Protein AF-A0A351K5N2-F1 (afdb_monomer_lite)

Sequence (128 aa):
MTVRYDHTVANPGDISELVIRPALEYVIEFVRQGRVSDPGFRYPAHLRQLLARPRLLKSDLRRVRKAVDGDEEFRALMASSMPEDVDLIVRWWITRPEGWEDLILAETEERARQTEDAHAAADVVREQ

Radius of gyration: 17.48 Å; chains: 1; bounding box: 54×28×51 Å

Foldseek 3Di:
DDPPPPPPVVDPPPDQLVLLVLLLVVLLVVVLVQCVVPVPDDAQPLCVVVNPPPDDDSVRSVSSCVRLVPDLVSLVVCQVPDDPPPDLSNNCNSVVDVPSVVVSVVVSVVVVVVVVVVVVVVVVVVVD

pLDDT: mean 85.87, std 16.53, range [35.0, 97.69]

Secondary structure (DSSP, 8-state):
----------STT-S-TTTTHHHHHHHHHHHHHHHHH-TT----GGGTTTTT-SS--HHHHHHHHHHHHT-HHHHHHHHHH--TTS-HHHHHHHH--TTHHHHHHHHHHHHHHHHHHHHHHHHHHH--

Structure (mmCIF, N/CA/C/O backbone):
data_AF-A0A351K5N2-F1
#
_entry.id   AF-A0A351K5N2-F1
#
loop_
_atom_site.group_PDB
_atom_site.id
_atom_site.type_symbol
_atom_site.label_atom_id
_atom_site.label_alt_id
_atom_site.label_comp_id
_atom_site.label_asym_id
_atom_site.label_entity_id
_atom_site.label_seq_id
_atom_site.pdbx_PDB_ins_code
_atom_site.Cartn_x
_atom_site.Cartn_y
_atom_site.Cartn_z
_atom_site.occupancy
_atom_site.B_iso_or_equiv
_atom_site.auth_seq_id
_atom_site.auth_comp_id
_atom_site.auth_asym_id
_atom_site.auth_atom_id
_atom_site.pdbx_PDB_model_num
ATOM 1 N N . MET A 1 1 ? 17.277 -8.835 -32.589 1.00 35.03 1 MET A N 1
ATOM 2 C CA . MET A 1 1 ? 16.054 -9.652 -32.460 1.00 35.03 1 MET A CA 1
ATOM 3 C C . MET A 1 1 ? 15.398 -9.223 -31.161 1.00 35.03 1 MET A C 1
ATOM 5 O O . MET A 1 1 ? 15.860 -9.598 -30.096 1.00 35.03 1 MET A O 1
ATOM 9 N N . THR A 1 2 ? 14.471 -8.273 -31.251 1.00 35.00 2 THR A N 1
ATOM 10 C CA . THR A 1 2 ? 13.911 -7.553 -30.101 1.00 35.00 2 THR A CA 1
ATOM 11 C C . THR A 1 2 ? 12.861 -8.436 -29.439 1.00 35.00 2 THR A C 1
ATOM 13 O O . THR A 1 2 ? 11.844 -8.741 -30.062 1.00 35.00 2 THR A O 1
ATOM 16 N N . VAL A 1 3 ? 13.121 -8.887 -28.212 1.00 41.22 3 VAL A N 1
ATOM 17 C CA . VAL A 1 3 ? 12.130 -9.604 -27.404 1.00 41.22 3 VAL A CA 1
ATOM 18 C C . VAL A 1 3 ? 11.062 -8.586 -27.015 1.00 41.22 3 VAL A C 1
ATOM 20 O O . VAL A 1 3 ? 11.275 -7.748 -26.146 1.00 41.22 3 VAL A O 1
ATOM 23 N N . ARG A 1 4 ? 9.930 -8.604 -27.723 1.00 38.97 4 ARG A N 1
ATOM 24 C CA . ARG A 1 4 ? 8.708 -7.951 -27.258 1.00 38.97 4 ARG A CA 1
ATOM 25 C C . ARG A 1 4 ? 8.168 -8.811 -26.125 1.00 38.97 4 ARG A C 1
ATOM 27 O O . ARG A 1 4 ? 7.585 -9.858 -26.390 1.00 38.97 4 ARG A O 1
ATOM 34 N N . TYR A 1 5 ? 8.404 -8.396 -24.888 1.00 45.81 5 TYR A N 1
ATOM 35 C CA . TYR A 1 5 ? 7.583 -8.879 -23.794 1.00 45.81 5 TYR A CA 1
ATOM 36 C C . TYR A 1 5 ? 6.197 -8.264 -23.976 1.00 45.81 5 TYR A C 1
ATOM 38 O O . TYR A 1 5 ? 6.010 -7.059 -23.825 1.00 45.81 5 TYR A O 1
ATOM 46 N N . ASP A 1 6 ? 5.250 -9.098 -24.391 1.00 40.91 6 ASP A N 1
ATOM 47 C CA . ASP A 1 6 ? 3.823 -8.815 -24.307 1.00 40.91 6 ASP A CA 1
ATOM 48 C C . ASP A 1 6 ? 3.445 -8.838 -22.816 1.00 40.91 6 ASP A C 1
ATOM 50 O O . ASP A 1 6 ? 2.922 -9.821 -22.303 1.00 40.91 6 ASP A O 1
ATOM 54 N N . HIS A 1 7 ? 3.824 -7.797 -22.070 1.00 48.09 7 HIS A N 1
ATOM 55 C CA . HIS A 1 7 ? 3.379 -7.603 -20.689 1.00 48.09 7 HIS A CA 1
ATOM 56 C C . HIS A 1 7 ? 2.023 -6.903 -20.684 1.00 48.09 7 HIS A C 1
ATOM 58 O O . HIS A 1 7 ? 1.818 -5.918 -19.990 1.00 48.09 7 HIS A O 1
ATOM 64 N N . THR A 1 8 ? 1.053 -7.419 -21.441 1.00 46.38 8 THR A N 1
ATOM 65 C CA . THR A 1 8 ? -0.331 -7.061 -21.141 1.00 46.38 8 THR A CA 1
ATOM 66 C C . THR A 1 8 ? -0.671 -7.757 -19.828 1.00 46.38 8 THR A C 1
ATOM 68 O O . THR A 1 8 ? -1.055 -8.928 -19.822 1.00 46.38 8 THR A O 1
ATOM 71 N N . VAL A 1 9 ? -0.473 -7.077 -18.696 1.00 48.84 9 VAL A N 1
ATOM 72 C CA . VAL A 1 9 ? -0.939 -7.560 -17.394 1.00 48.84 9 VAL A CA 1
ATOM 73 C C . VAL A 1 9 ? -2.466 -7.515 -17.438 1.00 48.84 9 VAL A C 1
ATOM 75 O O . VAL A 1 9 ? -3.103 -6.522 -17.109 1.00 48.84 9 VAL A O 1
ATOM 78 N N . ALA A 1 10 ? -3.066 -8.587 -17.954 1.00 44.84 10 ALA A N 1
ATOM 79 C CA . ALA A 1 10 ? -4.488 -8.669 -18.277 1.00 44.84 10 ALA A CA 1
ATOM 80 C C . ALA A 1 10 ? -5.395 -8.623 -17.032 1.00 44.84 10 ALA A C 1
ATOM 82 O O . ALA A 1 10 ? -6.620 -8.578 -17.159 1.00 44.84 10 ALA A O 1
ATOM 83 N N . ASN A 1 11 ? -4.814 -8.644 -15.827 1.00 51.50 11 ASN A N 1
ATOM 84 C CA . ASN A 1 11 ? -5.535 -8.549 -14.571 1.00 51.50 11 ASN A CA 1
ATOM 85 C C . ASN A 1 11 ? -4.661 -7.862 -13.497 1.00 51.50 11 ASN A C 1
ATOM 87 O O . ASN A 1 11 ? -3.550 -8.334 -13.240 1.00 51.50 11 ASN A O 1
ATOM 91 N N . PRO A 1 12 ? -5.165 -6.854 -12.752 1.00 52.56 12 PRO A N 1
ATOM 92 C CA . PRO A 1 12 ? -4.465 -6.258 -11.600 1.00 52.56 12 PRO A CA 1
ATOM 93 C C . PRO A 1 12 ? -4.086 -7.276 -10.502 1.00 52.56 12 PRO A C 1
ATOM 95 O O . PRO A 1 12 ? -3.403 -6.944 -9.530 1.00 52.56 12 PRO A O 1
ATOM 98 N N . GLY A 1 13 ? -4.551 -8.526 -10.622 1.00 57.12 13 GLY A N 1
ATOM 99 C CA . GLY A 1 13 ? -4.230 -9.673 -9.776 1.00 57.12 13 GLY A CA 1
ATOM 100 C C . GLY A 1 13 ? -2.869 -10.339 -10.022 1.00 57.12 13 GLY A C 1
ATOM 101 O O . GLY A 1 13 ? -2.414 -11.050 -9.126 1.00 57.12 13 GLY A O 1
ATOM 102 N N . ASP A 1 14 ? -2.196 -10.104 -11.153 1.00 69.75 14 ASP A N 1
ATOM 103 C CA . ASP A 1 14 ? -1.060 -10.950 -11.568 1.00 69.75 14 ASP A CA 1
ATOM 104 C C . ASP A 1 14 ? 0.307 -10.539 -10.992 1.00 69.75 14 ASP A C 1
ATOM 106 O O . ASP A 1 14 ? 1.242 -11.342 -10.978 1.00 69.75 14 ASP A O 1
ATOM 110 N N . ILE A 1 15 ? 0.437 -9.337 -10.417 1.00 84.94 15 ILE A N 1
ATOM 111 C CA . ILE A 1 15 ? 1.681 -8.942 -9.737 1.00 84.94 15 ILE A CA 1
ATOM 112 C C . ILE A 1 15 ? 1.849 -9.735 -8.438 1.00 84.94 15 ILE A C 1
ATOM 114 O O . ILE A 1 15 ? 0.989 -9.697 -7.561 1.00 84.94 15 ILE A O 1
ATOM 118 N N . SER A 1 16 ? 2.975 -10.432 -8.281 1.00 89.94 16 SER A N 1
ATOM 119 C CA . SER A 1 16 ? 3.306 -11.199 -7.071 1.00 89.94 16 SER A CA 1
ATOM 120 C C . SER A 1 16 ? 3.344 -10.316 -5.820 1.00 89.94 16 SER A C 1
ATOM 122 O O . SER A 1 16 ? 3.933 -9.236 -5.833 1.00 89.94 16 SER A O 1
ATOM 124 N N . GLU A 1 17 ? 2.819 -10.796 -4.686 1.00 92.50 17 GLU A N 1
ATOM 125 C CA . GLU A 1 17 ? 2.870 -10.041 -3.423 1.00 92.50 17 GLU A CA 1
ATOM 126 C C . GLU A 1 17 ? 4.302 -9.782 -2.929 1.00 92.50 17 GLU A C 1
ATOM 128 O O . GLU A 1 17 ? 4.513 -8.926 -2.075 1.00 92.50 17 GLU A O 1
ATOM 133 N N . LEU A 1 18 ? 5.291 -10.519 -3.444 1.00 91.19 18 LEU A N 1
ATOM 134 C CA . LEU A 1 18 ? 6.698 -10.255 -3.148 1.00 91.19 18 LEU A CA 1
ATOM 135 C C . LEU A 1 18 ? 7.213 -8.992 -3.844 1.00 91.19 18 LEU A C 1
ATOM 137 O O . LEU A 1 18 ? 8.020 -8.292 -3.244 1.00 91.19 18 LEU A O 1
ATOM 141 N N . VAL A 1 19 ? 6.727 -8.694 -5.052 1.00 93.75 19 VAL A N 1
ATOM 142 C CA . VAL A 1 19 ? 7.094 -7.488 -5.814 1.00 93.75 19 VAL A CA 1
ATOM 143 C C . VAL A 1 19 ? 6.550 -6.245 -5.109 1.00 93.75 19 VAL A C 1
ATOM 145 O O . VAL A 1 19 ? 7.284 -5.307 -4.825 1.00 93.75 19 VAL A O 1
ATOM 148 N N . ILE A 1 20 ? 5.279 -6.285 -4.708 1.00 95.06 20 ILE A N 1
ATOM 149 C CA . ILE A 1 20 ? 4.612 -5.189 -3.985 1.00 95.06 20 ILE A CA 1
ATOM 150 C C . ILE A 1 20 ? 4.779 -5.266 -2.463 1.00 95.06 20 ILE A C 1
ATOM 152 O O . ILE A 1 20 ? 4.076 -4.570 -1.730 1.00 95.06 20 ILE A O 1
ATOM 156 N N . ARG A 1 21 ? 5.693 -6.100 -1.950 1.00 95.50 21 ARG A N 1
ATOM 157 C CA . ARG A 1 21 ? 5.945 -6.206 -0.504 1.00 95.50 21 ARG A CA 1
ATOM 158 C C . ARG A 1 21 ? 6.167 -4.834 0.152 1.00 95.50 21 ARG A C 1
ATOM 160 O O . ARG A 1 21 ? 5.536 -4.626 1.188 1.00 95.50 21 ARG A O 1
ATOM 167 N N . PRO A 1 22 ? 6.972 -3.907 -0.416 1.00 95.50 22 PRO A N 1
ATOM 168 C CA . PRO A 1 22 ? 7.161 -2.583 0.178 1.00 95.50 22 PRO A CA 1
ATOM 169 C C . PRO A 1 22 ? 5.836 -1.846 0.401 1.00 95.50 22 PRO A C 1
ATOM 171 O O . PRO A 1 22 ? 5.611 -1.284 1.468 1.00 95.50 22 PRO A O 1
ATOM 174 N N . ALA A 1 23 ? 4.911 -1.930 -0.559 1.00 97.06 23 ALA A N 1
ATOM 175 C CA . ALA A 1 23 ? 3.587 -1.318 -0.470 1.00 97.06 23 ALA A CA 1
ATOM 176 C C . ALA A 1 23 ? 2.717 -1.952 0.626 1.00 97.06 23 ALA A C 1
ATOM 178 O O . ALA A 1 23 ? 2.050 -1.257 1.391 1.00 97.06 23 ALA A O 1
ATOM 179 N N . LEU A 1 24 ? 2.754 -3.280 0.744 1.00 96.88 24 LEU A N 1
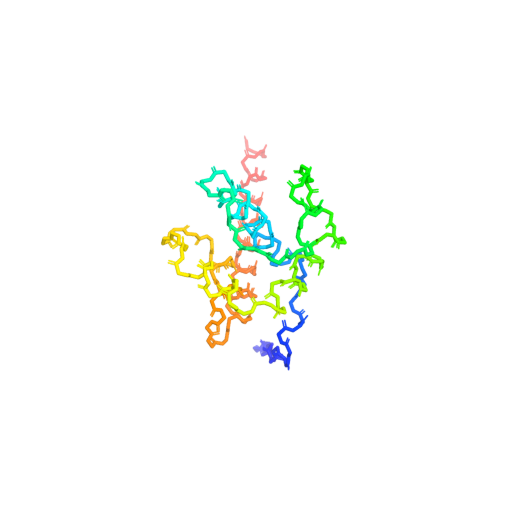ATOM 180 C CA . LEU A 1 24 ? 1.982 -4.014 1.749 1.00 96.88 24 LEU A CA 1
ATOM 181 C C . LEU A 1 24 ? 2.507 -3.786 3.172 1.00 96.88 24 LEU A C 1
ATOM 183 O O . LEU A 1 24 ? 1.724 -3.715 4.119 1.00 96.88 24 LEU A O 1
ATOM 187 N N . GLU A 1 25 ? 3.823 -3.668 3.334 1.00 96.38 25 GLU A N 1
ATOM 188 C CA . GLU A 1 25 ? 4.445 -3.316 4.611 1.00 96.38 25 GLU A CA 1
ATOM 189 C C . GLU A 1 25 ? 4.146 -1.853 4.972 1.00 96.38 25 GLU A C 1
ATOM 191 O O . GLU A 1 25 ? 3.728 -1.584 6.100 1.00 96.38 25 GLU A O 1
ATOM 196 N N . TYR A 1 26 ? 4.216 -0.940 3.996 1.00 97.19 26 TYR A N 1
ATOM 197 C CA . TYR A 1 26 ? 3.830 0.461 4.167 1.00 97.19 26 TYR A CA 1
ATOM 198 C C . TYR A 1 26 ? 2.392 0.616 4.677 1.00 97.19 26 TYR A C 1
ATOM 200 O O . TYR A 1 26 ? 2.156 1.399 5.590 1.00 97.19 26 TYR A O 1
ATOM 208 N N . VAL A 1 27 ? 1.433 -0.166 4.169 1.00 97.69 27 VAL A N 1
ATOM 209 C CA . VAL A 1 27 ? 0.038 -0.134 4.653 1.00 97.69 27 VAL A CA 1
ATOM 210 C C . VAL A 1 27 ? -0.053 -0.419 6.153 1.00 97.69 27 VAL A C 1
ATOM 212 O O . VAL A 1 27 ? -0.804 0.242 6.870 1.00 97.69 27 VAL A O 1
ATOM 215 N N . ILE A 1 28 ? 0.691 -1.410 6.650 1.00 97.62 28 ILE A N 1
ATOM 216 C CA . ILE A 1 28 ? 0.669 -1.756 8.076 1.00 97.62 28 ILE A CA 1
ATOM 217 C C . ILE A 1 28 ? 1.264 -0.624 8.914 1.00 97.62 28 ILE A C 1
ATOM 219 O O . ILE A 1 28 ? 0.690 -0.283 9.951 1.00 97.62 28 ILE A O 1
ATOM 223 N N . GLU A 1 29 ? 2.355 -0.014 8.455 1.00 96.31 29 GLU A N 1
ATOM 224 C CA . GLU A 1 29 ? 2.961 1.137 9.128 1.00 96.31 29 GLU A CA 1
ATOM 225 C C . GLU A 1 29 ? 2.055 2.368 9.106 1.00 96.31 29 GLU A C 1
ATOM 227 O O . GLU A 1 29 ? 1.857 2.993 10.147 1.00 96.31 29 GLU A O 1
ATOM 232 N N . PHE A 1 30 ? 1.411 2.656 7.975 1.00 96.50 30 PHE A N 1
ATOM 233 C CA . PHE A 1 30 ? 0.442 3.741 7.850 1.00 96.50 30 PHE A CA 1
ATOM 234 C C . PHE A 1 30 ? -0.695 3.595 8.869 1.00 96.50 30 PHE A C 1
ATOM 236 O O . PHE A 1 30 ? -1.020 4.537 9.590 1.00 96.50 30 PHE A O 1
ATOM 243 N N . VAL A 1 31 ? -1.258 2.388 9.012 1.00 96.88 31 VAL A N 1
ATOM 244 C CA . VAL A 1 31 ? -2.312 2.126 10.006 1.00 96.88 31 VAL A CA 1
ATOM 245 C C . VAL A 1 31 ? -1.782 2.226 11.436 1.00 96.88 31 VAL A C 1
ATOM 247 O O . VAL A 1 31 ? -2.479 2.741 12.312 1.00 96.88 31 VAL A O 1
ATOM 250 N N . ARG A 1 32 ? -0.568 1.736 11.711 1.00 95.69 32 ARG A N 1
ATOM 251 C CA . ARG A 1 32 ? 0.058 1.866 13.038 1.00 95.69 32 ARG A CA 1
ATOM 252 C C . ARG A 1 32 ? 0.206 3.331 13.428 1.00 95.69 32 ARG A C 1
ATOM 254 O O . ARG A 1 32 ? -0.218 3.698 14.520 1.00 95.69 32 ARG A O 1
ATOM 261 N N . GLN A 1 33 ? 0.748 4.147 12.531 1.00 94.81 33 GLN A N 1
ATOM 262 C CA . GLN A 1 33 ? 0.942 5.579 12.741 1.00 94.81 33 GLN A CA 1
ATOM 263 C C . GLN A 1 33 ? -0.397 6.302 12.903 1.00 94.81 33 GLN A C 1
ATOM 265 O O . GLN A 1 33 ? -0.590 6.997 13.899 1.00 94.81 33 GLN A O 1
ATOM 270 N N . GLY A 1 34 ? -1.358 6.048 12.010 1.00 95.00 34 GLY A N 1
ATOM 271 C CA . GLY A 1 34 ? -2.700 6.623 12.090 1.00 95.00 34 GLY A CA 1
ATOM 272 C C . GLY A 1 34 ? -3.375 6.354 13.435 1.00 95.00 34 GLY A C 1
ATOM 273 O O . GLY A 1 34 ? -3.914 7.271 14.042 1.00 95.00 34 GLY A O 1
ATOM 274 N N . ARG A 1 35 ? -3.260 5.129 13.969 1.00 94.94 35 ARG A N 1
ATOM 275 C CA . ARG A 1 35 ? -3.817 4.764 15.287 1.00 94.94 35 ARG A CA 1
ATOM 276 C C . ARG A 1 35 ? -3.109 5.401 16.480 1.00 94.94 35 ARG A C 1
ATOM 278 O O . ARG A 1 35 ? -3.720 5.513 17.541 1.00 94.94 35 ARG A O 1
ATOM 285 N N . VAL A 1 36 ? -1.824 5.728 16.350 1.00 94.00 36 VAL A N 1
ATOM 286 C CA . VAL A 1 36 ? -1.083 6.456 17.390 1.00 94.00 36 VAL A CA 1
ATOM 287 C C . VAL A 1 36 ? -1.545 7.912 17.431 1.00 94.00 36 VAL A C 1
ATOM 289 O O . VAL A 1 36 ? -1.729 8.453 18.517 1.00 94.00 36 VAL A O 1
ATOM 292 N N . SER A 1 37 ? -1.763 8.525 16.265 1.00 93.00 37 SER A N 1
ATOM 293 C CA . SER A 1 37 ? -2.221 9.913 16.146 1.00 93.00 37 SER A CA 1
ATOM 294 C C . SER A 1 37 ? -3.708 10.092 16.464 1.00 93.00 37 SER A C 1
ATOM 296 O O . SER A 1 37 ? -4.079 11.077 17.097 1.00 93.00 37 SER A O 1
ATOM 298 N N . ASP A 1 38 ? -4.551 9.147 16.050 1.00 93.06 38 ASP A N 1
ATOM 299 C CA . ASP A 1 38 ? -5.998 9.164 16.248 1.00 93.06 38 ASP A CA 1
ATOM 300 C C . ASP A 1 38 ? -6.511 7.770 16.673 1.00 93.06 38 ASP A C 1
ATOM 302 O O . ASP A 1 38 ? -6.548 6.834 15.867 1.00 93.06 38 ASP A 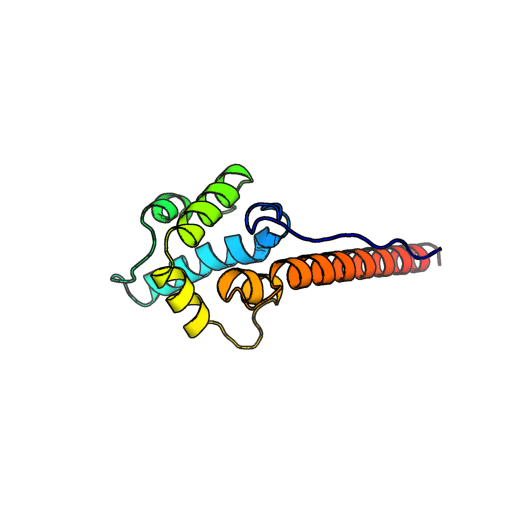O 1
ATOM 306 N N . PRO A 1 39 ? -6.973 7.600 17.926 1.00 87.62 39 PRO A N 1
ATOM 307 C CA . PRO A 1 39 ? -7.597 6.355 18.372 1.00 87.62 39 PRO A CA 1
ATOM 308 C C . PRO A 1 39 ? -8.840 5.941 17.562 1.00 87.62 39 PRO A C 1
ATOM 310 O O . PRO A 1 39 ? -9.176 4.754 17.543 1.00 87.62 39 PRO A O 1
ATOM 313 N N . GLY A 1 40 ? -9.516 6.896 16.911 1.00 91.56 40 GLY A N 1
ATOM 314 C CA . GLY A 1 40 ? -10.674 6.703 16.035 1.00 91.56 40 GLY A CA 1
ATOM 315 C C . GLY A 1 40 ? -10.331 6.390 14.575 1.00 91.56 40 GLY A C 1
ATOM 316 O O . GLY A 1 40 ? -11.247 6.239 13.764 1.00 91.56 40 GLY A O 1
ATOM 317 N N . PHE A 1 41 ? -9.044 6.252 14.239 1.00 93.81 41 PHE A N 1
ATOM 318 C CA . PHE A 1 41 ? -8.582 6.036 12.873 1.00 93.81 41 PHE A CA 1
ATOM 319 C C . PHE A 1 41 ? -9.245 4.812 12.219 1.00 93.81 41 PHE A C 1
ATOM 321 O O . PHE A 1 41 ? -9.163 3.684 12.722 1.00 93.81 41 PHE A O 1
ATOM 328 N N . ARG A 1 42 ? -9.897 5.031 11.070 1.00 94.44 42 ARG A N 1
ATOM 329 C CA . ARG A 1 42 ? -10.643 4.002 10.334 1.00 94.44 42 ARG A CA 1
ATOM 330 C C . ARG A 1 42 ? -9.722 3.233 9.387 1.00 94.44 42 ARG A C 1
ATOM 332 O O . ARG A 1 42 ? -9.011 3.826 8.586 1.00 94.44 42 ARG A O 1
ATOM 339 N N . TYR A 1 43 ? -9.772 1.905 9.452 1.00 95.44 43 TYR A N 1
ATOM 340 C CA . TYR A 1 43 ? -9.018 1.009 8.571 1.00 95.44 43 TYR A CA 1
ATOM 341 C C . TYR A 1 43 ? -9.745 -0.339 8.411 1.00 95.44 43 TYR A C 1
ATOM 343 O O . TYR A 1 43 ? -10.569 -0.693 9.268 1.00 95.44 43 TYR A O 1
ATOM 351 N N . PRO A 1 44 ? -9.429 -1.134 7.369 1.00 96.00 44 PRO A N 1
ATOM 352 C CA . PRO A 1 44 ? -10.052 -2.435 7.155 1.00 96.00 44 PRO A CA 1
ATOM 353 C C . PRO A 1 44 ? -9.858 -3.373 8.355 1.00 96.00 44 PRO A C 1
ATOM 355 O O . PRO A 1 44 ? -8.731 -3.691 8.750 1.00 96.00 44 PRO A O 1
ATOM 358 N N . ALA A 1 45 ? -10.956 -3.896 8.909 1.00 92.81 45 ALA A N 1
ATOM 359 C CA . ALA A 1 45 ? -10.930 -4.722 10.124 1.00 92.81 45 ALA A CA 1
ATOM 360 C C . ALA A 1 45 ? -10.035 -5.972 10.002 1.00 92.81 45 ALA A C 1
ATOM 362 O O . ALA A 1 45 ? -9.459 -6.436 10.992 1.00 92.81 45 ALA A O 1
ATOM 363 N N . HIS A 1 46 ? -9.872 -6.496 8.783 1.00 90.94 46 HIS A N 1
ATOM 364 C CA . HIS A 1 46 ? -9.004 -7.635 8.480 1.00 90.94 46 HIS A CA 1
ATOM 365 C C . HIS A 1 46 ? -7.516 -7.369 8.766 1.00 90.94 46 HIS A C 1
ATOM 367 O O . HIS A 1 46 ? -6.779 -8.316 9.041 1.00 90.94 46 HIS A O 1
ATOM 373 N N . LEU A 1 47 ? -7.075 -6.105 8.779 1.00 94.62 47 LEU A N 1
ATOM 374 C CA . LEU A 1 47 ? -5.692 -5.738 9.097 1.00 94.62 47 LEU A CA 1
ATOM 375 C C . LEU A 1 47 ? -5.395 -5.787 10.599 1.00 94.62 47 LEU A C 1
ATOM 377 O O . LEU A 1 47 ? -4.237 -5.915 10.988 1.00 94.62 47 LEU A O 1
ATOM 381 N N . ARG A 1 48 ? -6.421 -5.745 11.462 1.00 92.81 48 ARG A N 1
ATOM 382 C CA . ARG A 1 48 ? -6.264 -5.596 12.920 1.00 92.81 48 ARG A CA 1
ATOM 383 C C . ARG A 1 48 ? -5.311 -6.620 13.542 1.00 92.81 48 ARG A C 1
ATOM 385 O O . ARG A 1 48 ? -4.492 -6.258 14.379 1.00 92.81 48 ARG A O 1
ATOM 392 N N . GLN A 1 49 ? -5.395 -7.888 13.134 1.00 91.25 49 GLN A N 1
ATOM 393 C CA . GLN A 1 49 ? -4.528 -8.950 13.669 1.00 91.25 49 GLN A CA 1
ATOM 394 C C . GLN A 1 49 ? -3.078 -8.860 13.163 1.00 91.25 49 GLN A C 1
ATOM 396 O O . GLN A 1 49 ? -2.174 -9.420 13.780 1.00 91.25 49 GLN A O 1
ATOM 401 N N . LEU A 1 50 ? -2.853 -8.173 12.042 1.00 94.75 50 LEU A N 1
ATOM 402 C CA . LEU A 1 50 ? -1.537 -8.008 11.428 1.00 94.75 50 LEU A CA 1
ATOM 403 C C . LEU A 1 50 ? -0.755 -6.858 12.074 1.00 94.75 50 LEU A C 1
ATOM 405 O O . LEU A 1 50 ? 0.468 -6.916 12.129 1.00 94.75 50 LEU A O 1
ATOM 409 N N . LEU A 1 51 ? -1.443 -5.871 12.660 1.00 93.69 51 LEU A N 1
ATOM 410 C CA . LEU A 1 51 ? -0.811 -4.720 13.320 1.00 93.69 51 LEU A CA 1
ATOM 411 C C . LEU A 1 51 ? 0.097 -5.102 14.496 1.00 93.69 51 LEU A C 1
ATOM 413 O O . LEU A 1 51 ? 1.007 -4.347 14.823 1.00 93.69 51 LEU A O 1
ATOM 417 N N . ALA A 1 52 ? -0.117 -6.259 15.125 1.00 90.62 52 ALA A N 1
ATOM 418 C CA . ALA A 1 52 ? 0.726 -6.751 16.218 1.00 90.62 52 ALA A CA 1
ATOM 419 C C . ALA A 1 52 ? 1.949 -7.555 15.733 1.00 90.62 52 ALA A C 1
ATOM 421 O O . ALA A 1 52 ? 2.783 -7.955 16.542 1.00 90.62 52 ALA A O 1
ATOM 422 N N . ARG A 1 53 ? 2.060 -7.843 14.429 1.00 90.50 53 ARG A N 1
ATOM 423 C CA . ARG A 1 53 ? 3.126 -8.697 13.894 1.00 90.50 53 ARG A CA 1
ATOM 424 C C . ARG A 1 53 ? 4.420 -7.901 13.719 1.00 90.50 53 ARG A C 1
ATOM 426 O O . ARG A 1 53 ? 4.414 -6.934 12.965 1.00 90.50 53 ARG A O 1
ATOM 433 N N . PRO A 1 54 ? 5.547 -8.317 14.318 1.00 86.75 54 PRO A N 1
ATOM 434 C CA . PRO A 1 54 ? 6.820 -7.624 14.114 1.00 86.75 54 PRO A CA 1
ATOM 435 C C . PRO A 1 54 ? 7.328 -7.754 12.670 1.00 86.75 54 PRO A C 1
ATOM 437 O O . PRO A 1 54 ? 8.043 -6.888 12.188 1.00 86.75 54 PRO A O 1
ATOM 440 N N . ARG A 1 55 ? 6.943 -8.829 11.969 1.00 88.62 55 ARG A N 1
ATOM 441 C CA . ARG A 1 55 ? 7.282 -9.075 10.566 1.00 88.62 55 ARG A CA 1
ATOM 442 C C . ARG A 1 55 ? 6.131 -9.783 9.860 1.00 88.62 55 ARG A C 1
ATOM 444 O O . ARG A 1 55 ? 5.541 -10.701 10.432 1.00 88.62 55 ARG A O 1
ATOM 451 N N . LEU A 1 56 ? 5.845 -9.384 8.621 1.00 91.38 56 LEU A N 1
ATOM 452 C CA . LEU A 1 56 ? 4.813 -10.005 7.791 1.00 91.38 56 LEU A CA 1
ATOM 453 C C . LEU A 1 56 ? 5.350 -11.244 7.064 1.00 91.38 56 LEU A C 1
ATOM 455 O O . LEU A 1 56 ? 6.357 -11.191 6.347 1.00 91.38 56 LEU A O 1
ATOM 459 N N . LEU A 1 57 ? 4.646 -12.365 7.221 1.00 92.12 57 LEU A N 1
ATOM 460 C CA . LEU A 1 57 ? 4.892 -13.589 6.464 1.00 92.12 57 LEU A CA 1
ATOM 461 C C . LEU A 1 57 ? 4.238 -13.509 5.078 1.00 92.12 57 LEU A C 1
ATOM 463 O O . LEU A 1 57 ? 3.360 -12.685 4.830 1.00 92.12 57 LEU A O 1
ATOM 467 N N . LYS A 1 58 ? 4.602 -14.424 4.169 1.00 89.19 58 LYS A N 1
ATOM 468 C CA . LYS A 1 58 ? 4.017 -14.477 2.814 1.00 89.19 58 LYS A CA 1
ATOM 469 C C . LYS A 1 58 ? 2.483 -14.588 2.836 1.00 89.19 58 LYS A C 1
ATOM 471 O O . LYS A 1 58 ? 1.805 -13.954 2.035 1.00 89.19 58 LYS A O 1
ATOM 476 N N . SER A 1 59 ? 1.926 -15.351 3.779 1.00 90.69 59 SER A N 1
ATOM 477 C CA . SER A 1 59 ? 0.473 -15.464 3.974 1.00 90.69 59 SER A CA 1
ATOM 478 C C . SER A 1 59 ? -0.177 -14.167 4.457 1.00 90.69 59 SER A C 1
ATOM 480 O O . SER A 1 59 ? -1.340 -13.919 4.142 1.00 90.69 59 SER A O 1
ATOM 482 N N . ASP A 1 60 ? 0.555 -13.351 5.217 1.00 94.75 60 ASP A N 1
ATOM 483 C CA . ASP A 1 60 ? 0.058 -12.078 5.739 1.00 94.75 60 ASP A CA 1
ATOM 484 C C . ASP A 1 60 ? -0.018 -11.039 4.623 1.00 94.75 60 ASP A C 1
ATOM 486 O O . ASP A 1 60 ? -1.037 -10.368 4.501 1.00 94.75 60 ASP A O 1
ATOM 490 N N . LEU A 1 61 ? 0.988 -10.989 3.743 1.00 95.06 61 LEU A N 1
ATOM 491 C CA . LEU A 1 61 ? 1.000 -10.104 2.572 1.00 95.06 61 LEU A CA 1
ATOM 492 C C . LEU A 1 61 ? -0.266 -10.258 1.722 1.00 95.06 61 LEU A C 1
ATOM 494 O O . LEU A 1 61 ? -0.942 -9.280 1.407 1.00 95.06 61 LEU A O 1
ATOM 498 N N . ARG A 1 62 ? -0.658 -11.502 1.432 1.00 93.31 62 ARG A N 1
ATOM 499 C CA . ARG A 1 62 ? -1.887 -11.785 0.683 1.00 93.31 62 ARG A CA 1
ATOM 500 C C . ARG A 1 62 ? -3.147 -11.284 1.395 1.00 93.31 62 ARG A C 1
ATOM 502 O O . ARG A 1 62 ? -4.105 -10.878 0.740 1.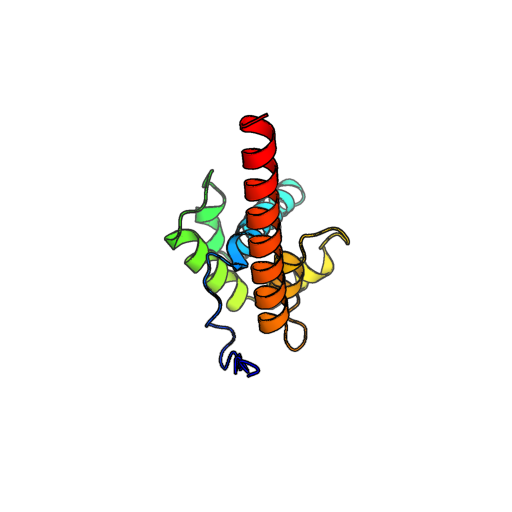00 93.31 62 ARG A O 1
ATOM 509 N N . ARG A 1 63 ? -3.173 -11.326 2.731 1.00 94.88 63 ARG A N 1
ATOM 510 C CA . ARG A 1 63 ? -4.293 -10.794 3.524 1.00 94.88 63 ARG A CA 1
ATOM 511 C C . ARG A 1 63 ? -4.329 -9.271 3.481 1.00 94.88 63 ARG A C 1
ATOM 513 O O . ARG A 1 63 ? -5.418 -8.728 3.328 1.00 94.88 63 ARG A O 1
ATOM 520 N N . VAL A 1 64 ? -3.172 -8.609 3.566 1.00 96.56 64 VAL A N 1
ATOM 521 C CA . VAL A 1 64 ? -3.076 -7.147 3.417 1.00 96.56 64 VAL A CA 1
ATOM 522 C C . VAL A 1 64 ? -3.599 -6.728 2.052 1.00 96.56 64 VAL A C 1
ATOM 524 O O . VAL A 1 64 ? -4.509 -5.908 1.986 1.00 96.56 64 VAL A O 1
ATOM 527 N N . ARG A 1 65 ? -3.108 -7.359 0.979 1.00 95.50 65 ARG A N 1
ATOM 528 C CA . ARG A 1 65 ? -3.548 -7.071 -0.389 1.00 95.50 65 ARG A CA 1
ATOM 529 C C . ARG A 1 65 ? -5.065 -7.141 -0.522 1.00 95.50 65 ARG A C 1
ATOM 531 O O . ARG A 1 65 ? -5.684 -6.161 -0.903 1.00 95.50 65 ARG A O 1
ATOM 538 N N . LYS A 1 66 ? -5.674 -8.262 -0.123 1.00 94.25 66 LYS A N 1
ATOM 539 C CA . LYS A 1 66 ? -7.134 -8.439 -0.200 1.00 94.25 66 LYS A CA 1
ATOM 540 C C . LYS A 1 66 ? -7.913 -7.378 0.576 1.00 94.25 66 LYS A C 1
ATOM 542 O O . LYS A 1 66 ? -8.975 -6.966 0.125 1.00 94.25 66 LYS A O 1
ATOM 547 N N . ALA A 1 67 ? -7.412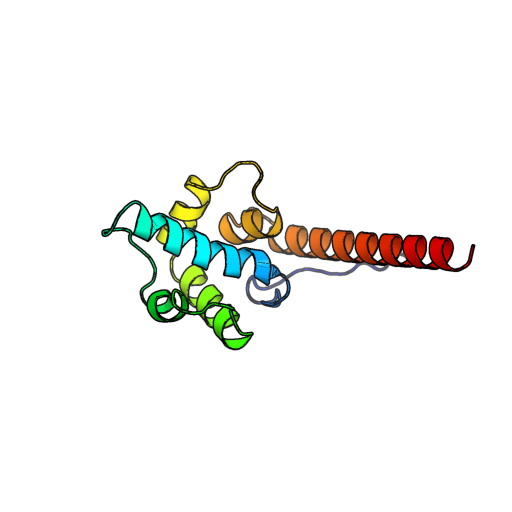 -6.972 1.740 1.00 95.75 67 ALA A N 1
ATOM 548 C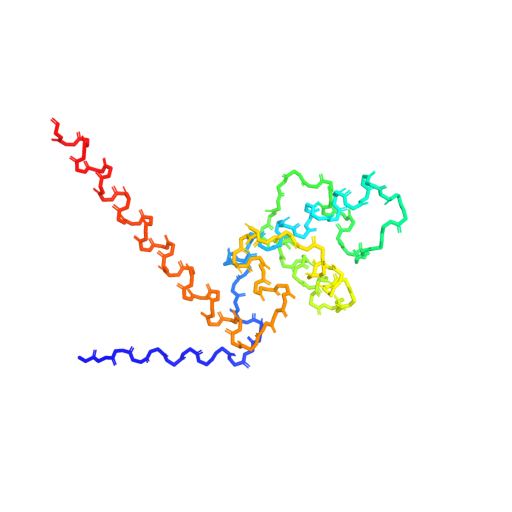 CA . ALA A 1 67 ? -8.070 -5.964 2.561 1.00 95.75 67 ALA A CA 1
ATOM 549 C C . ALA A 1 67 ? -8.041 -4.573 1.908 1.00 95.75 67 ALA A C 1
ATOM 551 O O . ALA A 1 67 ? -9.032 -3.864 1.988 1.00 95.75 67 ALA A O 1
ATOM 552 N N . VAL A 1 68 ? -6.935 -4.204 1.254 1.00 95.88 68 VAL A N 1
ATOM 553 C CA . VAL A 1 68 ? -6.787 -2.909 0.563 1.00 95.88 68 VAL A CA 1
ATOM 554 C C . VAL A 1 68 ? -7.468 -2.911 -0.806 1.00 95.88 68 VAL A C 1
ATOM 556 O O . VAL A 1 68 ? -8.055 -1.912 -1.213 1.00 95.88 68 VAL A O 1
ATOM 559 N N . ASP A 1 69 ? -7.419 -4.032 -1.527 1.00 93.62 69 ASP A N 1
ATOM 560 C CA . ASP A 1 69 ? -8.097 -4.187 -2.817 1.00 93.62 69 ASP A CA 1
ATOM 561 C C . ASP A 1 69 ? -9.613 -4.013 -2.665 1.00 93.62 69 ASP A C 1
ATOM 563 O O . ASP A 1 69 ? -10.239 -3.367 -3.503 1.00 93.62 69 ASP A O 1
ATOM 567 N N . GLY A 1 70 ? -10.182 -4.557 -1.582 1.00 93.25 70 GLY A N 1
ATOM 568 C CA . GLY A 1 70 ? -11.610 -4.482 -1.271 1.00 93.25 70 GLY A CA 1
ATOM 569 C C . GLY A 1 70 ? -12.069 -3.203 -0.565 1.00 93.25 70 GLY A C 1
ATOM 570 O O . GLY A 1 70 ? -13.256 -3.101 -0.269 1.00 93.25 70 GLY A O 1
ATOM 571 N N . ASP A 1 71 ? -11.170 -2.258 -0.276 1.00 96.00 71 ASP A N 1
ATOM 572 C CA . ASP A 1 71 ? -11.486 -1.013 0.435 1.00 96.00 71 ASP A CA 1
ATOM 573 C C . ASP A 1 71 ? -10.902 0.195 -0.314 1.00 96.00 71 ASP A C 1
ATOM 575 O O . ASP A 1 71 ? -9.758 0.617 -0.117 1.00 96.00 71 ASP A O 1
ATOM 579 N N . GLU A 1 72 ? -11.694 0.722 -1.248 1.00 95.06 72 GLU A N 1
ATOM 580 C CA . GLU A 1 72 ? -11.305 1.857 -2.085 1.00 95.06 72 GLU A CA 1
ATOM 581 C C . GLU A 1 72 ? -11.199 3.166 -1.296 1.00 95.06 72 GLU A C 1
ATOM 583 O O . GLU A 1 72 ? -10.268 3.934 -1.535 1.00 95.06 72 GLU A O 1
ATOM 588 N N . GLU A 1 73 ? -12.085 3.399 -0.323 1.00 95.94 73 GLU A N 1
ATOM 589 C CA . GLU A 1 73 ? -12.037 4.592 0.533 1.00 95.94 73 GLU A CA 1
ATOM 590 C C . GLU A 1 73 ? -10.730 4.639 1.326 1.00 95.94 73 GLU A C 1
ATOM 592 O O . GLU A 1 73 ? -10.051 5.667 1.369 1.00 95.94 73 GLU A O 1
ATOM 597 N N . PHE A 1 74 ? -10.334 3.507 1.912 1.00 96.56 74 PHE A N 1
ATOM 598 C CA . PHE A 1 74 ? -9.073 3.397 2.630 1.00 96.56 74 PHE A CA 1
ATOM 599 C C . PHE A 1 74 ? -7.864 3.625 1.712 1.00 96.56 74 PHE A C 1
ATOM 601 O O . PHE A 1 74 ? -6.903 4.296 2.096 1.00 96.56 74 PHE A O 1
ATOM 608 N N . ARG A 1 75 ? -7.909 3.115 0.476 1.00 96.69 75 ARG A N 1
ATOM 609 C CA . ARG A 1 75 ? -6.851 3.344 -0.516 1.00 96.69 75 ARG A CA 1
ATOM 610 C C . ARG A 1 75 ? -6.756 4.816 -0.932 1.00 96.69 75 ARG A C 1
ATOM 612 O O . ARG A 1 75 ? -5.648 5.348 -0.993 1.00 96.69 75 ARG A O 1
ATOM 619 N N . ALA A 1 76 ? -7.887 5.486 -1.147 1.00 96.56 76 ALA A N 1
ATOM 620 C CA . ALA A 1 76 ? -7.937 6.915 -1.454 1.00 96.56 76 ALA A CA 1
ATOM 621 C C . ALA A 1 76 ? -7.408 7.775 -0.291 1.00 96.56 76 ALA A C 1
ATOM 623 O O . ALA A 1 76 ? -6.648 8.720 -0.511 1.00 96.56 76 ALA A O 1
ATOM 624 N N . LEU A 1 77 ? -7.736 7.407 0.953 1.00 96.31 77 LEU A N 1
ATOM 625 C CA . LEU A 1 77 ? -7.185 8.048 2.145 1.00 96.31 77 LEU A CA 1
ATOM 626 C C . LEU A 1 77 ? -5.654 7.955 2.168 1.00 96.31 77 LEU A C 1
ATOM 628 O O . LEU A 1 77 ? -4.989 8.979 2.318 1.00 96.31 77 LEU A O 1
ATOM 632 N N . MET A 1 78 ? -5.093 6.757 1.966 1.00 97.12 78 MET A N 1
ATOM 633 C CA . MET A 1 78 ? -3.638 6.577 1.889 1.00 97.12 78 MET A CA 1
ATOM 634 C C . MET A 1 78 ? -3.025 7.453 0.797 1.00 97.12 78 MET A C 1
ATOM 636 O O . MET A 1 78 ? -2.095 8.202 1.080 1.00 97.12 78 MET A O 1
ATOM 640 N N . ALA A 1 79 ? -3.579 7.416 -0.418 1.00 97.00 79 ALA A N 1
ATOM 641 C CA . ALA A 1 79 ? -3.099 8.214 -1.545 1.00 97.00 79 ALA A CA 1
ATOM 642 C C . ALA A 1 79 ? -3.025 9.717 -1.222 1.00 97.00 79 ALA A C 1
ATOM 644 O O . ALA A 1 79 ? -2.059 10.377 -1.595 1.00 97.00 79 ALA A O 1
ATOM 645 N N . SER A 1 80 ? -4.014 10.249 -0.497 1.00 96.31 80 SER A N 1
ATOM 646 C CA . SER A 1 80 ? -4.065 11.669 -0.119 1.00 96.31 80 SER A CA 1
ATOM 647 C C . SER A 1 80 ? -3.043 12.082 0.946 1.00 96.31 80 SER A C 1
ATOM 649 O O . SER A 1 80 ? -2.720 13.260 1.062 1.00 96.31 80 SER A O 1
ATOM 651 N N . SER A 1 81 ? -2.557 11.123 1.737 1.00 94.88 81 SER A N 1
ATOM 652 C CA . SER A 1 81 ? -1.703 11.363 2.908 1.00 94.88 81 SER A CA 1
ATOM 653 C C . SER A 1 81 ? -0.250 10.931 2.689 1.00 94.88 81 SER A C 1
ATOM 655 O O . SER A 1 81 ? 0.566 11.010 3.606 1.00 94.88 81 SER A O 1
ATOM 657 N N . MET A 1 82 ? 0.081 10.443 1.492 1.00 94.12 82 MET A N 1
ATOM 658 C CA . MET A 1 82 ? 1.429 10.010 1.143 1.00 94.12 82 MET A CA 1
ATOM 659 C C . MET A 1 82 ? 2.394 11.192 1.018 1.00 94.12 82 MET A C 1
ATOM 661 O O . MET A 1 82 ? 2.077 12.154 0.314 1.00 94.12 82 MET A O 1
ATOM 665 N N . PRO A 1 83 ? 3.599 11.103 1.604 1.00 94.75 83 PRO A N 1
ATOM 666 C CA . PRO A 1 83 ? 4.638 12.092 1.362 1.00 94.75 83 PRO A CA 1
ATOM 667 C C . PRO A 1 83 ? 5.164 11.980 -0.079 1.00 94.75 83 PRO A C 1
ATOM 669 O O . PRO A 1 83 ? 4.970 10.963 -0.753 1.00 94.75 83 PRO A O 1
ATOM 672 N N . GLU A 1 84 ? 5.803 13.035 -0.586 1.00 92.38 84 GLU A N 1
ATOM 673 C CA . GLU A 1 84 ? 6.285 13.079 -1.975 1.00 92.38 84 GLU A CA 1
ATOM 674 C C . GLU A 1 84 ? 7.377 12.037 -2.253 1.00 92.38 84 GLU A C 1
ATOM 676 O O . GLU A 1 84 ? 7.332 11.367 -3.285 1.00 92.38 84 GLU A O 1
ATOM 681 N N . ASP A 1 85 ? 8.273 11.832 -1.291 1.00 94.69 85 ASP A N 1
ATOM 682 C CA . ASP A 1 85 ? 9.450 10.958 -1.335 1.00 94.69 85 ASP A CA 1
ATOM 683 C C . ASP A 1 85 ? 9.157 9.477 -1.038 1.00 94.69 85 ASP A C 1
ATOM 685 O O . ASP A 1 85 ? 10.080 8.672 -0.901 1.00 94.69 85 ASP A O 1
ATOM 689 N N . VAL A 1 86 ? 7.882 9.088 -0.945 1.00 96.50 86 VAL A N 1
ATOM 690 C CA . VAL A 1 86 ? 7.508 7.680 -0.775 1.00 96.50 86 VAL A CA 1
ATOM 691 C C . VAL A 1 86 ? 8.002 6.833 -1.957 1.00 96.50 86 VAL A C 1
ATOM 693 O O . VAL A 1 86 ? 7.966 7.265 -3.111 1.00 96.50 86 VAL A O 1
ATOM 696 N N . ASP A 1 87 ? 8.419 5.599 -1.665 1.00 96.56 87 ASP A N 1
ATOM 697 C CA . ASP A 1 87 ? 8.851 4.621 -2.665 1.00 96.56 87 ASP A CA 1
ATOM 698 C C . ASP A 1 87 ? 7.837 4.488 -3.822 1.00 96.56 87 ASP A C 1
ATOM 700 O O . ASP A 1 87 ? 6.620 4.439 -3.619 1.00 96.56 87 ASP A O 1
ATOM 704 N N . LEU A 1 88 ? 8.344 4.428 -5.056 1.00 96.50 88 LEU A N 1
ATOM 705 C CA . LEU A 1 88 ? 7.517 4.440 -6.264 1.00 96.50 88 LEU A CA 1
ATOM 706 C C . LEU A 1 88 ? 6.573 3.234 -6.359 1.00 96.50 88 LEU A C 1
ATOM 708 O O . LEU A 1 88 ? 5.417 3.403 -6.746 1.00 96.50 88 LEU A O 1
ATOM 712 N N . ILE A 1 89 ? 7.013 2.043 -5.941 1.00 96.38 89 ILE A N 1
ATOM 713 C CA . ILE A 1 89 ? 6.175 0.835 -5.935 1.00 96.38 89 ILE A CA 1
ATOM 714 C C . ILE A 1 89 ? 5.017 1.016 -4.950 1.00 96.38 89 ILE A C 1
ATOM 716 O O . ILE A 1 89 ? 3.880 0.650 -5.253 1.00 96.38 89 ILE A O 1
ATOM 720 N N . VAL A 1 90 ? 5.285 1.622 -3.788 1.00 97.69 90 VAL A N 1
ATOM 721 C CA . VAL A 1 90 ? 4.252 1.978 -2.802 1.00 97.69 90 VAL A CA 1
ATOM 722 C C . VAL A 1 90 ? 3.248 2.951 -3.414 1.00 97.69 90 VAL A C 1
ATOM 724 O O . VAL A 1 90 ? 2.040 2.703 -3.355 1.00 97.69 90 VAL A O 1
ATOM 727 N N . ARG A 1 91 ? 3.745 4.036 -4.021 1.00 97.69 91 ARG A N 1
ATOM 728 C CA . ARG A 1 91 ? 2.916 5.069 -4.646 1.00 97.69 91 ARG A CA 1
ATOM 729 C C . ARG A 1 91 ? 2.004 4.463 -5.704 1.00 97.69 91 ARG A C 1
ATOM 731 O O . ARG A 1 91 ? 0.790 4.577 -5.576 1.00 97.69 91 ARG A O 1
ATOM 738 N N . TRP A 1 92 ? 2.564 3.803 -6.715 1.00 97.12 92 TRP A N 1
ATOM 739 C CA . TRP A 1 92 ? 1.801 3.298 -7.858 1.00 97.12 92 TRP A CA 1
ATOM 740 C C . TRP A 1 92 ? 0.800 2.212 -7.475 1.00 97.12 92 TRP A C 1
ATOM 742 O O . TRP A 1 92 ? -0.321 2.225 -7.978 1.00 97.12 92 TRP A O 1
ATOM 752 N N . TRP A 1 93 ? 1.142 1.319 -6.542 1.00 96.50 93 TRP A N 1
ATOM 753 C CA . TRP A 1 93 ? 0.202 0.285 -6.103 1.00 96.50 93 TRP A CA 1
ATOM 754 C C . TRP A 1 93 ? -1.030 0.870 -5.388 1.00 96.50 93 TRP A C 1
ATOM 756 O O . TRP A 1 93 ? -2.143 0.344 -5.511 1.00 96.50 93 TRP A O 1
ATOM 766 N N . ILE A 1 94 ? -0.846 1.970 -4.650 1.00 96.75 94 ILE A N 1
ATOM 767 C CA . ILE A 1 94 ? -1.923 2.641 -3.913 1.00 96.75 94 ILE A CA 1
ATOM 768 C C . ILE A 1 94 ? -2.718 3.579 -4.822 1.00 96.75 94 ILE A C 1
ATOM 770 O O . ILE A 1 94 ? -3.946 3.531 -4.804 1.00 96.75 94 ILE A O 1
ATOM 774 N N . THR A 1 95 ? -2.061 4.408 -5.634 1.00 96.00 95 THR A N 1
ATOM 775 C CA . THR A 1 95 ? -2.754 5.392 -6.480 1.00 96.00 95 THR A CA 1
ATOM 776 C C . THR A 1 95 ? -3.340 4.791 -7.753 1.00 96.00 95 THR A C 1
ATOM 778 O O . THR A 1 95 ? -4.286 5.359 -8.292 1.00 96.00 95 THR A O 1
ATOM 781 N N . ARG A 1 96 ? -2.820 3.645 -8.214 1.00 94.50 96 ARG A N 1
ATOM 782 C CA . ARG A 1 96 ? -3.243 2.938 -9.434 1.00 94.50 96 ARG A CA 1
ATOM 783 C C . ARG A 1 96 ? -3.441 3.861 -10.645 1.00 94.50 96 ARG A C 1
ATOM 785 O O . ARG A 1 96 ? -4.530 3.865 -11.224 1.00 94.50 96 ARG A O 1
ATOM 792 N N . PRO A 1 97 ? -2.433 4.669 -11.031 1.00 94.75 97 PRO A N 1
ATOM 793 C CA . PRO A 1 97 ? -2.487 5.386 -12.298 1.00 94.75 97 PRO A CA 1
ATOM 794 C C . PRO A 1 97 ? -2.642 4.398 -13.459 1.00 94.75 97 PRO A C 1
ATOM 796 O O . PRO A 1 97 ? -2.416 3.198 -13.315 1.00 94.75 97 PRO A O 1
ATOM 799 N N . GLU A 1 98 ? -3.008 4.898 -14.632 1.00 92.12 98 GLU A N 1
ATOM 800 C CA . GLU A 1 98 ? -3.028 4.071 -15.836 1.00 92.12 98 GLU A CA 1
ATOM 801 C C . GLU A 1 98 ? -1.658 3.399 -16.059 1.00 92.12 98 GLU A C 1
ATOM 803 O O . GLU A 1 98 ? -0.620 4.055 -15.962 1.00 92.12 98 GLU A O 1
ATOM 808 N N . GLY A 1 99 ? -1.658 2.082 -16.297 1.00 92.50 99 GLY A N 1
ATOM 809 C CA . GLY A 1 99 ? -0.434 1.294 -16.495 1.00 92.50 99 GLY A CA 1
ATOM 810 C C . GLY A 1 99 ? 0.434 1.114 -15.243 1.00 92.50 99 GLY A C 1
ATOM 811 O O . GLY A 1 99 ? 1.625 0.830 -15.361 1.00 92.50 99 GLY A O 1
ATOM 812 N N . TRP A 1 100 ? -0.117 1.297 -14.037 1.00 94.00 100 TRP A N 1
ATOM 813 C CA . TRP A 1 100 ? 0.636 1.148 -12.785 1.00 94.00 100 TRP A CA 1
ATOM 814 C C . TRP A 1 100 ? 1.323 -0.214 -12.645 1.00 94.00 100 TRP A C 1
ATOM 816 O O . TRP A 1 100 ? 2.383 -0.294 -12.022 1.00 94.00 100 TRP A O 1
ATOM 826 N N . GLU A 1 101 ? 0.751 -1.274 -13.219 1.00 90.75 101 GLU A N 1
ATOM 827 C CA . GLU A 1 101 ? 1.350 -2.601 -13.199 1.00 90.75 101 GLU A CA 1
ATOM 828 C C . GLU A 1 101 ? 2.703 -2.634 -13.917 1.00 90.75 101 GLU A C 1
ATOM 830 O O . GLU A 1 101 ? 3.696 -3.095 -13.350 1.00 90.75 101 GLU A O 1
ATOM 835 N N . ASP A 1 102 ? 2.751 -2.090 -15.132 1.00 92.19 102 ASP A N 1
ATOM 836 C CA . ASP A 1 102 ? 3.962 -2.029 -15.952 1.00 92.19 102 ASP A CA 1
ATOM 837 C C . ASP A 1 102 ? 5.029 -1.146 -15.310 1.00 92.19 102 ASP A C 1
ATOM 839 O O . ASP A 1 102 ? 6.212 -1.489 -15.324 1.00 92.19 102 ASP A O 1
ATOM 843 N N . LEU A 1 103 ? 4.612 -0.039 -14.683 1.00 94.25 103 LEU A N 1
ATOM 844 C CA . LEU A 1 103 ?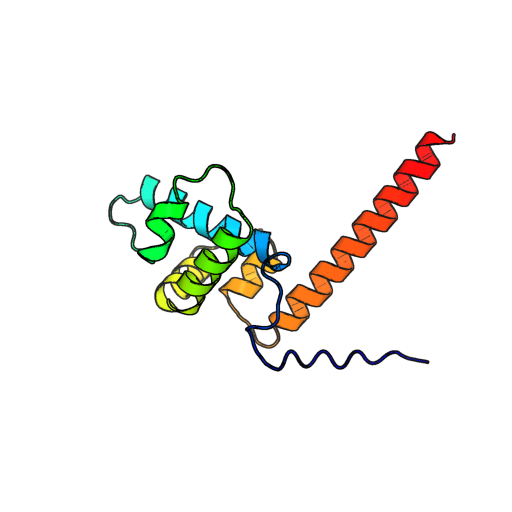 5.517 0.835 -13.937 1.00 94.25 103 LEU A CA 1
ATOM 845 C C . LEU A 1 103 ? 6.210 0.071 -12.800 1.00 94.25 103 LEU A C 1
ATOM 847 O O . LEU A 1 103 ? 7.430 0.148 -12.655 1.00 94.25 103 LEU A O 1
ATOM 851 N N . ILE A 1 104 ? 5.455 -0.714 -12.024 1.00 95.12 104 ILE A N 1
ATOM 852 C CA . ILE A 1 104 ? 6.012 -1.526 -10.933 1.00 95.12 104 ILE A CA 1
ATOM 853 C C . ILE A 1 104 ? 6.965 -2.601 -11.463 1.00 95.12 104 ILE A C 1
ATOM 855 O O . ILE A 1 104 ? 8.020 -2.826 -10.863 1.00 95.12 104 ILE A O 1
ATOM 859 N N . LEU A 1 105 ? 6.609 -3.276 -12.558 1.00 92.00 105 LEU A N 1
ATOM 860 C CA . LEU A 1 105 ? 7.460 -4.307 -13.156 1.00 92.00 105 LEU A CA 1
ATOM 861 C C . LEU A 1 105 ? 8.778 -3.710 -13.665 1.00 92.00 105 LEU A C 1
ATOM 863 O O . LEU A 1 105 ? 9.842 -4.198 -13.285 1.00 92.00 105 LEU A O 1
ATOM 867 N N . ALA A 1 106 ? 8.719 -2.612 -14.420 1.00 92.25 106 ALA A N 1
ATOM 868 C CA . ALA A 1 106 ? 9.900 -1.930 -14.945 1.00 92.25 106 ALA A CA 1
ATOM 869 C C . ALA A 1 106 ? 10.846 -1.448 -13.830 1.00 92.25 106 ALA A C 1
ATOM 871 O O . ALA A 1 106 ? 12.058 -1.654 -13.903 1.00 92.25 106 ALA A O 1
ATOM 872 N N . GLU A 1 107 ? 10.298 -0.861 -12.765 1.00 94.69 107 GLU A N 1
ATOM 873 C CA . GLU A 1 107 ? 11.072 -0.424 -11.597 1.00 94.69 107 GLU A CA 1
ATOM 874 C C . GLU A 1 107 ? 11.713 -1.604 -10.854 1.00 94.69 107 GLU A C 1
ATOM 876 O O . GLU A 1 107 ? 12.855 -1.528 -10.402 1.00 94.69 107 GLU A O 1
ATOM 881 N N . THR A 1 108 ? 11.004 -2.728 -10.749 1.00 92.38 108 THR A N 1
ATOM 882 C CA . THR A 1 108 ? 11.541 -3.940 -10.115 1.00 92.38 108 THR A CA 1
ATOM 883 C C . THR A 1 108 ? 12.710 -4.516 -10.915 1.00 92.38 108 THR A C 1
ATOM 885 O O . THR A 1 108 ? 13.721 -4.908 -10.331 1.00 92.38 108 THR A O 1
ATOM 888 N N . GLU A 1 109 ? 12.598 -4.544 -12.244 1.00 90.56 109 GLU A N 1
ATOM 889 C CA . GLU A 1 109 ? 13.672 -4.983 -13.139 1.00 90.56 109 GLU A CA 1
ATOM 890 C C . GLU A 1 109 ? 14.891 -4.051 -13.084 1.00 90.56 109 GLU A C 1
ATOM 892 O O . GLU A 1 109 ? 16.029 -4.519 -13.081 1.00 90.56 109 GLU A O 1
ATOM 897 N N . GLU A 1 110 ? 14.675 -2.736 -13.014 1.00 90.56 110 GLU A N 1
ATOM 898 C CA . GLU A 1 110 ? 15.751 -1.753 -12.851 1.00 90.56 110 GLU A CA 1
ATOM 899 C C . GLU A 1 110 ? 16.497 -1.951 -11.521 1.00 90.56 110 GLU A C 1
ATOM 901 O O . GLU A 1 110 ? 17.725 -2.039 -11.511 1.00 90.56 110 GLU A O 1
ATOM 906 N N . ARG A 1 111 ? 15.779 -2.138 -10.406 1.00 90.62 111 ARG A N 1
ATOM 907 C CA . ARG A 1 111 ? 16.394 -2.426 -9.095 1.00 90.62 111 ARG A CA 1
ATOM 908 C C . ARG A 1 111 ? 17.194 -3.726 -9.085 1.00 90.62 111 ARG A C 1
ATOM 910 O O . ARG A 1 111 ? 18.242 -3.797 -8.437 1.00 90.62 111 ARG A O 1
ATOM 917 N N . ALA A 1 112 ? 16.708 -4.756 -9.778 1.00 87.38 112 ALA A N 1
ATOM 918 C CA . ALA A 1 112 ? 17.425 -6.020 -9.913 1.00 87.38 112 ALA A CA 1
ATOM 919 C C . ALA A 1 112 ? 18.766 -5.811 -10.635 1.00 87.38 112 ALA A C 1
ATOM 921 O O . ALA A 1 112 ? 19.801 -6.210 -10.102 1.00 87.38 112 ALA A O 1
ATOM 922 N N . ARG A 1 113 ? 18.764 -5.084 -11.763 1.00 86.25 113 ARG A N 1
ATOM 923 C CA . ARG A 1 113 ? 19.988 -4.733 -12.507 1.00 86.25 113 ARG A CA 1
ATOM 924 C C . ARG A 1 113 ? 20.980 -3.944 -11.652 1.00 86.25 113 ARG A C 1
ATOM 926 O O . ARG A 1 113 ? 22.147 -4.307 -11.576 1.00 86.25 113 ARG A O 1
ATOM 933 N N . GLN A 1 114 ? 20.510 -2.934 -10.921 1.00 82.69 114 GLN A N 1
ATOM 934 C CA . GLN A 1 114 ? 21.368 -2.138 -10.033 1.00 82.69 114 GLN A CA 1
ATOM 935 C C . GLN A 1 114 ? 22.002 -2.968 -8.909 1.00 82.69 114 GLN A C 1
ATOM 937 O O . GLN A 1 114 ? 23.143 -2.725 -8.516 1.00 82.69 114 GLN A O 1
ATOM 942 N N . THR A 1 115 ? 21.273 -3.956 -8.385 1.00 79.75 115 THR A N 1
ATOM 943 C CA . THR A 1 115 ? 21.792 -4.858 -7.349 1.00 79.75 115 THR A CA 1
ATOM 944 C C . THR A 1 115 ? 22.866 -5.788 -7.915 1.00 79.75 115 THR A C 1
ATOM 946 O O . THR A 1 115 ? 23.891 -5.998 -7.268 1.00 79.75 115 THR A O 1
ATOM 949 N N . GLU A 1 116 ? 22.661 -6.317 -9.123 1.00 75.50 116 GLU A N 1
ATOM 950 C CA . GLU A 1 116 ? 23.648 -7.145 -9.827 1.00 75.50 116 GLU A CA 1
ATOM 951 C C . GLU A 1 116 ? 24.927 -6.357 -10.136 1.00 75.50 116 GLU A C 1
ATOM 953 O O . GLU A 1 116 ? 26.020 -6.825 -9.812 1.00 75.50 116 GLU A O 1
ATOM 958 N N . ASP A 1 117 ? 24.800 -5.133 -10.653 1.00 69.81 117 ASP A N 1
ATOM 959 C CA . ASP A 1 117 ? 25.934 -4.246 -10.932 1.00 69.81 117 ASP A CA 1
ATOM 960 C C . ASP A 1 117 ? 26.714 -3.896 -9.652 1.00 69.81 117 ASP A C 1
ATOM 962 O O . ASP A 1 117 ? 27.948 -3.938 -9.630 1.00 69.81 117 ASP A O 1
ATOM 966 N N . ALA A 1 118 ? 26.013 -3.604 -8.549 1.00 71.12 118 ALA A N 1
ATOM 967 C CA . ALA A 1 118 ? 26.637 -3.330 -7.255 1.00 71.12 118 ALA A CA 1
ATOM 968 C C . ALA A 1 118 ? 27.364 -4.559 -6.681 1.00 71.12 118 ALA A C 1
ATOM 970 O O . ALA A 1 118 ? 28.451 -4.429 -6.112 1.00 71.12 118 ALA A O 1
ATOM 971 N N . HIS A 1 119 ? 26.788 -5.754 -6.836 1.00 62.69 119 HIS A N 1
ATOM 972 C CA . HIS A 1 119 ? 27.421 -7.005 -6.422 1.00 62.69 119 HIS A CA 1
ATOM 973 C C . HIS A 1 119 ? 28.670 -7.305 -7.258 1.00 62.69 119 HIS A C 1
ATOM 975 O O . HIS A 1 119 ? 29.701 -7.660 -6.688 1.00 62.69 119 HIS A O 1
ATOM 981 N N . ALA A 1 120 ? 28.611 -7.102 -8.577 1.00 69.44 120 ALA A N 1
ATOM 982 C CA . ALA A 1 120 ? 29.761 -7.256 -9.463 1.00 69.44 120 ALA A CA 1
ATOM 983 C C . ALA A 1 120 ? 30.888 -6.269 -9.107 1.00 69.44 120 ALA A C 1
ATOM 985 O O . ALA A 1 120 ? 32.051 -6.660 -9.018 1.00 69.44 120 ALA A O 1
ATOM 986 N N . ALA A 1 121 ? 30.555 -5.006 -8.819 1.00 70.00 121 ALA A N 1
ATOM 987 C CA . ALA A 1 121 ? 31.533 -4.011 -8.381 1.00 70.00 121 ALA A CA 1
ATOM 988 C C . ALA A 1 121 ? 32.183 -4.371 -7.030 1.00 70.00 121 ALA A C 1
ATOM 990 O O . ALA A 1 121 ? 33.385 -4.179 -6.851 1.00 70.00 121 ALA A O 1
ATOM 991 N N . ALA A 1 122 ? 31.410 -4.910 -6.082 1.00 72.94 122 ALA A N 1
ATOM 992 C CA . ALA A 1 122 ? 31.916 -5.316 -4.771 1.00 72.94 122 ALA A CA 1
ATOM 993 C C . ALA A 1 122 ? 32.848 -6.541 -4.830 1.00 72.94 122 ALA A C 1
ATOM 995 O O . ALA A 1 122 ? 33.744 -6.660 -3.992 1.00 72.94 122 ALA A O 1
ATOM 996 N N . ASP A 1 123 ? 32.647 -7.440 -5.795 1.00 66.31 123 ASP A N 1
ATOM 997 C CA . ASP A 1 123 ? 33.499 -8.615 -6.000 1.00 66.31 123 ASP A CA 1
ATOM 998 C C . ASP A 1 123 ? 34.869 -8.217 -6.573 1.00 66.31 123 ASP A C 1
ATOM 1000 O O . ASP A 1 123 ? 35.903 -8.566 -6.006 1.00 66.31 123 ASP A O 1
ATOM 1004 N N . VAL A 1 124 ? 34.879 -7.332 -7.579 1.00 70.88 124 VAL A N 1
ATOM 1005 C CA . VAL A 1 124 ? 36.109 -6.779 -8.184 1.00 70.88 124 VAL A CA 1
ATOM 1006 C C . VAL A 1 124 ? 36.986 -6.041 -7.163 1.00 70.88 124 VAL A C 1
ATOM 1008 O O . VAL A 1 124 ? 38.210 -6.101 -7.241 1.00 70.88 124 VAL A O 1
ATOM 1011 N N . VAL A 1 125 ? 36.388 -5.351 -6.185 1.00 71.88 125 VAL A N 1
ATOM 1012 C CA . VAL A 1 125 ? 37.131 -4.643 -5.123 1.00 71.88 125 VAL A CA 1
ATOM 1013 C C . VAL A 1 125 ? 37.741 -5.602 -4.092 1.00 71.88 125 VAL A C 1
ATOM 1015 O O . VAL A 1 125 ? 38.708 -5.237 -3.433 1.00 71.88 125 VAL A O 1
ATOM 1018 N N . ARG A 1 126 ? 37.203 -6.818 -3.927 1.00 60.91 126 ARG A N 1
ATOM 1019 C CA . ARG A 1 126 ? 37.726 -7.812 -2.972 1.00 60.91 126 ARG A CA 1
ATOM 1020 C C . ARG A 1 126 ? 38.913 -8.605 -3.532 1.00 60.91 126 ARG A C 1
ATOM 1022 O O . ARG A 1 126 ? 39.703 -9.123 -2.747 1.00 60.91 126 ARG A O 1
ATOM 1029 N N . GLU A 1 127 ? 39.028 -8.715 -4.853 1.00 57.22 127 GLU A N 1
ATOM 1030 C CA . GLU A 1 127 ? 40.118 -9.436 -5.530 1.00 57.22 127 GLU A CA 1
ATOM 1031 C C . GLU A 1 127 ? 41.379 -8.581 -5.791 1.00 57.22 127 GLU A C 1
ATOM 1033 O O . GLU A 1 127 ? 42.359 -9.099 -6.330 1.00 57.22 127 GLU A O 1
ATOM 1038 N N . GLN A 1 128 ? 41.376 -7.303 -5.391 1.00 51.12 128 GLN A N 1
ATOM 1039 C CA . GLN A 1 128 ? 42.489 -6.345 -5.519 1.00 51.12 128 GLN A CA 1
ATOM 1040 C C . GLN A 1 128 ? 43.096 -6.011 -4.152 1.00 51.12 128 GLN A C 1
ATOM 1042 O O . GLN A 1 128 ? 44.336 -5.844 -4.089 1.00 51.12 128 GLN A O 1
#